Protein AF-A0A7S1IMH5-F1 (afdb_monomer_lite)

Sequence (172 aa):
VQSGRRVHRVGVPDISQSFIAYDRQHPAVPGSTQETVKAFLPPDSPLPRFDLAVVGSLEEADQIIRPLEAEEMAAVRPRGAILLASEDPEAIQNNALVRRIVRDQIEIHSSRCGSFTRALEILEASPQLQADMKQFMVTHQYPLQDIGQAFQMAANSAESIKVVVNTGDCVP

Foldseek 3Di:
DDDDDDDPPPDDPPPVAWKWFDDPVDHTDTDHLVVVLCVQDPVPHPGPATLEIEDQAVVSVVQQQCADPVGNDRRHDQNHYYHHPHPDPVRCVVDPVSVCCVVVVDDDHDDDDDDPVVVVVVCVVDVPVVVCCVVPQAQEEEEPVCVVVLVVQVVPPVRHRDYYYHPDDPPD

Radius of gyration: 24.48 Å; chains: 1; bounding box: 77×38×54 Å

pLDDT: mean 71.55, std 21.05, range [23.02, 97.5]

Structure (mmCIF, N/CA/C/O backbone):
data_AF-A0A7S1IMH5-F1
#
_entry.id   AF-A0A7S1IMH5-F1
#
loop_
_atom_site.group_PDB
_atom_site.id
_atom_site.type_symbol
_atom_site.label_atom_id
_atom_site.label_alt_id
_atom_site.label_comp_id
_atom_site.label_asym_id
_atom_site.label_entity_id
_atom_site.label_seq_id
_atom_site.pdbx_PDB_ins_code
_atom_site.Cartn_x
_atom_site.Cartn_y
_atom_site.Cartn_z
_atom_site.occupancy
_atom_site.B_iso_or_equiv
_atom_site.auth_seq_id
_atom_site.auth_comp_id
_atom_site.auth_asym_id
_atom_site.auth_atom_id
_atom_site.pdbx_PDB_model_num
ATOM 1 N N . VAL A 1 1 ? 49.762 -15.737 -9.935 1.00 35.00 1 VAL A N 1
ATOM 2 C CA . VAL A 1 1 ? 49.764 -14.515 -10.769 1.00 35.00 1 VAL A CA 1
ATOM 3 C C . VAL A 1 1 ? 48.789 -14.729 -11.921 1.00 35.00 1 VAL A C 1
ATOM 5 O O . VAL A 1 1 ? 49.004 -15.621 -12.722 1.00 35.00 1 VAL A O 1
ATOM 8 N N . GLN A 1 2 ? 47.669 -14.001 -11.849 1.00 32.69 2 GLN A N 1
ATOM 9 C CA . GLN A 1 2 ? 46.632 -13.681 -12.848 1.00 32.69 2 GLN A CA 1
ATOM 10 C C . GLN A 1 2 ? 46.168 -14.742 -13.875 1.00 32.69 2 GLN A C 1
ATOM 12 O O . GLN A 1 2 ? 46.768 -14.944 -14.923 1.00 32.69 2 GLN A O 1
ATOM 17 N N . SER A 1 3 ? 44.984 -15.304 -13.597 1.00 28.70 3 SER A N 1
ATOM 18 C CA . SER A 1 3 ? 44.072 -15.920 -14.570 1.00 28.70 3 SER A CA 1
ATOM 19 C C . SER A 1 3 ? 43.174 -14.827 -15.165 1.00 28.70 3 SER A C 1
ATOM 21 O O . SER A 1 3 ? 42.399 -14.192 -14.447 1.00 28.70 3 SER A O 1
ATOM 23 N N . GLY A 1 4 ? 43.322 -14.563 -16.465 1.00 29.33 4 GLY A N 1
ATOM 24 C CA . GLY A 1 4 ? 42.526 -13.585 -17.206 1.00 29.33 4 GLY A CA 1
ATOM 25 C C . GLY A 1 4 ? 41.162 -14.155 -17.595 1.00 29.33 4 GLY A C 1
ATOM 26 O O . GLY A 1 4 ? 41.059 -14.958 -18.522 1.00 29.33 4 GLY A O 1
ATOM 27 N N . ARG A 1 5 ? 40.100 -13.719 -16.910 1.00 28.66 5 ARG A N 1
ATOM 28 C CA . ARG A 1 5 ? 38.712 -13.961 -17.330 1.00 28.66 5 ARG A CA 1
ATOM 29 C C . ARG A 1 5 ? 38.412 -13.125 -18.576 1.00 28.66 5 ARG A C 1
ATOM 31 O O . ARG A 1 5 ? 38.354 -11.900 -18.512 1.00 28.66 5 ARG A O 1
ATOM 38 N N . ARG A 1 6 ? 38.200 -13.802 -19.705 1.00 27.78 6 ARG A N 1
ATOM 39 C CA . ARG A 1 6 ? 37.627 -13.220 -20.923 1.00 27.78 6 ARG A CA 1
ATOM 40 C C . ARG A 1 6 ? 36.164 -12.864 -20.637 1.00 27.78 6 ARG A C 1
ATOM 42 O O . ARG A 1 6 ? 35.335 -13.752 -20.459 1.00 27.78 6 ARG A O 1
ATOM 49 N N . VAL A 1 7 ? 35.859 -11.571 -20.551 1.00 27.80 7 VAL A N 1
ATOM 50 C CA . VAL A 1 7 ? 34.480 -11.073 -20.500 1.00 27.80 7 VAL A CA 1
ATOM 51 C C . VAL A 1 7 ? 33.933 -11.129 -21.922 1.00 27.80 7 VAL A C 1
ATOM 53 O O . VAL A 1 7 ? 34.353 -10.359 -22.784 1.00 27.80 7 VAL A O 1
ATOM 56 N N . HIS A 1 8 ? 33.022 -12.063 -22.183 1.00 23.42 8 HIS A N 1
ATOM 57 C CA . HIS A 1 8 ? 32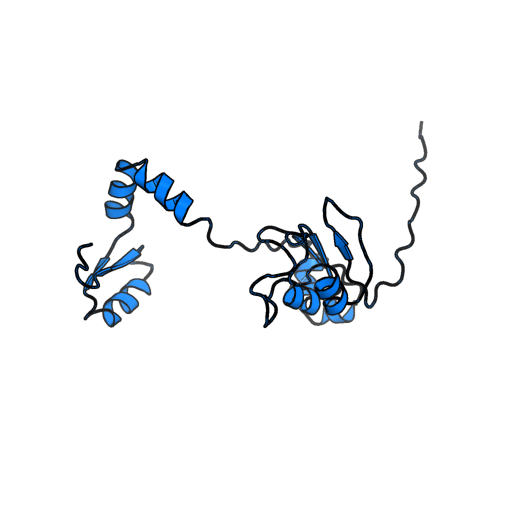.219 -12.034 -23.397 1.00 23.42 8 HIS A CA 1
ATOM 58 C C . HIS A 1 8 ? 31.222 -10.880 -23.266 1.00 23.42 8 HIS A C 1
ATOM 60 O O . HIS A 1 8 ? 30.251 -10.977 -22.520 1.00 23.42 8 HIS A O 1
ATOM 66 N N . ARG A 1 9 ? 31.478 -9.768 -23.967 1.00 23.02 9 ARG A N 1
ATOM 67 C CA . ARG A 1 9 ? 30.441 -8.769 -24.249 1.00 23.02 9 ARG A CA 1
ATOM 68 C C . ARG A 1 9 ? 29.423 -9.438 -25.168 1.00 23.02 9 ARG A C 1
ATOM 70 O O . ARG A 1 9 ? 29.673 -9.584 -26.361 1.00 23.02 9 ARG A O 1
ATOM 77 N N . VAL A 1 10 ? 28.313 -9.885 -24.594 1.00 27.33 10 VAL A N 1
ATOM 78 C CA . VAL A 1 10 ? 27.105 -10.187 -25.360 1.00 27.33 10 VAL A CA 1
ATOM 79 C C . VAL A 1 10 ? 26.579 -8.836 -25.832 1.00 27.33 10 VAL A C 1
ATOM 81 O O . VAL A 1 10 ? 26.274 -7.976 -25.009 1.00 27.33 10 VAL A O 1
ATOM 84 N N . GLY A 1 11 ? 26.605 -8.611 -27.145 1.00 23.14 11 GLY A N 1
ATOM 85 C CA . GLY A 1 11 ? 26.032 -7.413 -27.746 1.00 23.14 11 GLY A CA 1
ATOM 86 C C . GLY A 1 11 ? 24.545 -7.377 -27.429 1.00 23.14 11 GLY A C 1
ATOM 87 O O . GLY A 1 11 ? 23.835 -8.335 -27.725 1.00 23.14 11 GLY A O 1
ATOM 88 N N . VAL A 1 12 ? 24.107 -6.304 -26.781 1.00 32.44 12 VAL A N 1
ATOM 89 C CA . VAL A 1 12 ? 22.689 -6.015 -26.598 1.00 32.44 12 VAL A CA 1
ATOM 90 C C . VAL A 1 12 ? 22.186 -5.536 -27.967 1.00 32.44 12 VAL A C 1
ATOM 92 O O . VAL A 1 12 ? 22.763 -4.581 -28.493 1.00 32.44 12 VAL A O 1
ATOM 95 N N . PRO A 1 13 ? 21.243 -6.239 -28.622 1.00 32.00 13 PRO A N 1
ATOM 96 C CA . PRO A 1 13 ? 20.644 -5.744 -29.857 1.00 32.00 13 PRO A CA 1
ATOM 97 C C . PRO A 1 13 ? 19.870 -4.459 -29.554 1.00 32.00 13 PRO A C 1
ATOM 99 O O . PRO A 1 13 ? 19.375 -4.310 -28.450 1.00 32.00 13 PRO A O 1
ATOM 102 N N . ASP A 1 14 ? 19.782 -3.547 -30.518 1.00 37.00 14 ASP A N 1
ATOM 103 C CA . ASP A 1 14 ? 18.990 -2.311 -30.444 1.00 37.00 14 ASP A CA 1
ATOM 104 C C . ASP A 1 14 ? 17.534 -2.649 -30.046 1.00 37.00 14 ASP A C 1
ATOM 106 O O . ASP A 1 14 ? 16.804 -3.261 -30.831 1.00 37.00 14 ASP A O 1
ATOM 110 N N . ILE A 1 15 ? 17.150 -2.364 -28.791 1.00 41.88 15 ILE A N 1
ATOM 111 C CA . ILE A 1 15 ? 15.885 -2.819 -28.174 1.00 41.88 15 ILE A CA 1
ATOM 112 C C . ILE A 1 15 ? 14.802 -1.738 -28.235 1.00 41.88 15 ILE A C 1
ATOM 114 O O . ILE A 1 15 ? 13.866 -1.759 -27.437 1.00 41.88 15 ILE A O 1
ATOM 118 N N . SER A 1 16 ? 14.882 -0.802 -29.179 1.00 36.19 16 SER A N 1
ATOM 119 C CA . SER A 1 16 ? 14.024 0.390 -29.214 1.00 36.19 16 SER A CA 1
ATOM 120 C C . SER A 1 16 ? 12.502 0.132 -29.200 1.00 36.19 16 SER A C 1
ATOM 122 O O . SER A 1 16 ? 11.754 1.091 -29.025 1.00 36.19 16 SER A O 1
ATOM 124 N N . GLN A 1 17 ? 12.022 -1.121 -29.320 1.00 39.97 17 GLN A N 1
ATOM 125 C CA . GLN A 1 17 ? 10.603 -1.504 -29.187 1.00 39.97 17 GLN A CA 1
ATOM 126 C C . GLN A 1 17 ? 10.319 -2.903 -28.578 1.00 39.97 17 GLN A C 1
ATOM 128 O O . GLN A 1 17 ? 9.238 -3.446 -28.810 1.00 39.97 17 GLN A O 1
ATOM 133 N N . SER A 1 18 ? 11.250 -3.541 -27.851 1.00 42.16 18 SER A N 1
ATOM 134 C CA . SER A 1 18 ? 11.060 -4.960 -27.454 1.00 42.16 18 SER A CA 1
ATOM 135 C C . SER A 1 18 ? 10.799 -5.159 -25.958 1.00 42.16 18 SER A C 1
ATOM 137 O O . SER A 1 18 ? 11.651 -4.860 -25.124 1.00 42.16 18 SER A O 1
ATOM 139 N N . PHE A 1 19 ? 9.655 -5.762 -25.631 1.00 45.62 19 PHE A N 1
ATOM 140 C CA . PHE A 1 19 ? 9.319 -6.261 -24.297 1.00 45.62 19 PHE A CA 1
ATOM 141 C C . PHE A 1 19 ? 9.847 -7.693 -24.115 1.00 45.62 19 PHE A C 1
ATOM 143 O O . PHE A 1 19 ? 9.758 -8.511 -25.033 1.00 45.62 19 PHE A O 1
ATOM 150 N N . ILE A 1 20 ? 10.385 -8.011 -22.931 1.00 53.62 20 ILE A N 1
ATOM 151 C CA . ILE A 1 20 ? 10.816 -9.373 -22.578 1.00 53.62 20 ILE A CA 1
ATOM 152 C C . ILE A 1 20 ? 10.171 -9.775 -21.249 1.00 53.62 20 ILE A C 1
ATOM 154 O O . ILE A 1 20 ? 10.492 -9.221 -20.194 1.00 53.62 20 ILE A O 1
ATOM 158 N N . ALA A 1 21 ? 9.295 -10.780 -21.295 1.00 52.06 21 ALA A N 1
ATOM 159 C CA . ALA A 1 21 ? 8.723 -11.412 -20.111 1.00 52.06 21 ALA A CA 1
ATOM 160 C C . ALA A 1 21 ? 9.418 -12.740 -19.795 1.00 52.06 21 ALA A C 1
ATOM 162 O O . ALA A 1 21 ? 9.756 -13.507 -20.698 1.00 52.06 21 ALA A O 1
ATOM 163 N N . TYR A 1 22 ? 9.614 -13.014 -18.504 1.00 43.25 22 TYR A N 1
ATOM 164 C CA . TYR A 1 22 ? 10.181 -14.271 -18.018 1.00 43.25 22 TYR A CA 1
ATOM 165 C C . TYR A 1 22 ? 9.164 -15.010 -17.146 1.00 43.25 22 TYR A C 1
ATOM 167 O O . TYR A 1 22 ? 8.742 -14.508 -16.101 1.00 43.25 22 TYR A O 1
ATOM 175 N N . ASP A 1 23 ? 8.821 -16.232 -17.554 1.00 48.22 23 ASP A N 1
ATOM 176 C CA . ASP A 1 23 ? 8.187 -17.238 -16.705 1.00 48.22 23 ASP A CA 1
ATOM 177 C C . ASP A 1 23 ? 9.253 -18.260 -16.275 1.00 48.22 23 ASP A C 1
ATOM 179 O O . ASP A 1 23 ? 10.131 -18.641 -17.046 1.00 48.22 23 ASP A O 1
ATOM 183 N N . ARG A 1 24 ? 9.205 -18.731 -15.027 1.00 43.44 24 ARG A N 1
ATOM 184 C CA . ARG A 1 24 ? 10.128 -19.774 -14.550 1.00 43.44 24 ARG A CA 1
ATOM 185 C C . ARG A 1 24 ? 9.937 -21.108 -15.267 1.00 43.44 24 ARG A C 1
ATOM 187 O O . ARG A 1 24 ? 10.849 -21.931 -15.216 1.00 43.44 24 ARG A O 1
ATOM 194 N N . GLN A 1 25 ? 8.778 -21.339 -15.883 1.00 45.75 25 GLN A N 1
ATOM 195 C CA . GLN A 1 25 ? 8.481 -22.582 -16.595 1.00 45.75 25 GLN A CA 1
ATOM 196 C C . GLN A 1 25 ? 8.723 -22.491 -18.113 1.00 45.75 25 GLN A C 1
ATOM 198 O O . GLN A 1 25 ? 8.863 -23.537 -18.745 1.00 45.75 25 GLN A O 1
ATOM 203 N N .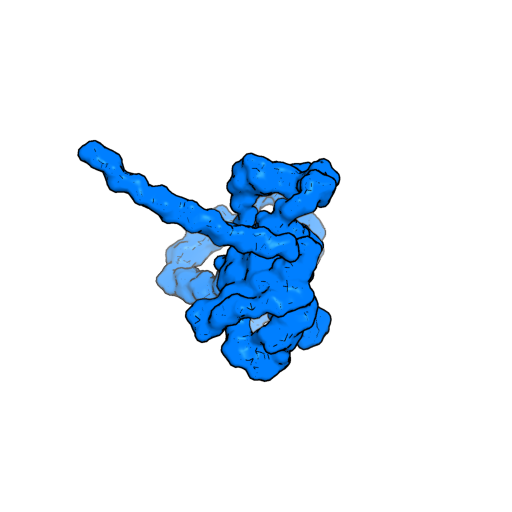 HIS A 1 26 ? 8.856 -21.287 -18.695 1.00 45.78 26 HIS A N 1
ATOM 204 C CA . HIS A 1 26 ? 8.991 -21.092 -20.147 1.00 45.78 26 HIS A CA 1
ATOM 205 C C . HIS A 1 26 ? 9.967 -19.948 -20.512 1.00 45.78 26 HIS A C 1
ATOM 207 O O . HIS A 1 26 ? 9.932 -18.888 -19.888 1.00 45.78 26 HIS A O 1
ATOM 213 N N . PRO A 1 27 ? 10.847 -20.127 -21.521 1.00 48.62 27 PRO A N 1
ATOM 214 C CA . PRO A 1 27 ? 11.856 -19.134 -21.899 1.00 48.62 27 PRO A CA 1
ATOM 215 C C . PRO A 1 27 ? 11.266 -17.864 -22.541 1.00 48.62 27 PRO A C 1
ATOM 217 O O . PRO A 1 27 ? 10.176 -17.879 -23.105 1.00 48.62 27 PRO A O 1
ATOM 220 N N . ALA A 1 28 ? 12.040 -16.776 -22.471 1.00 48.69 28 ALA A N 1
ATOM 221 C CA . ALA A 1 28 ? 11.713 -15.435 -22.958 1.00 48.69 28 ALA A CA 1
ATOM 222 C C . ALA A 1 28 ? 11.318 -15.364 -24.446 1.00 48.69 28 ALA A C 1
ATOM 224 O O . ALA A 1 28 ? 11.971 -15.977 -25.293 1.00 48.69 28 ALA A O 1
ATOM 225 N N . VAL A 1 29 ? 10.316 -14.535 -24.768 1.00 49.84 29 VAL A N 1
ATOM 226 C CA . VAL A 1 29 ? 9.869 -14.253 -26.145 1.00 49.84 29 VAL A CA 1
ATOM 227 C C . VAL A 1 29 ? 9.893 -12.743 -26.429 1.00 49.84 29 VAL A C 1
ATOM 229 O O . VAL A 1 29 ? 9.374 -11.986 -25.609 1.00 49.84 29 VAL A O 1
ATOM 232 N N . PRO A 1 30 ? 10.476 -12.294 -27.560 1.00 45.72 30 PRO A N 1
ATOM 233 C CA . PRO A 1 30 ? 10.443 -10.894 -27.989 1.00 45.72 30 PRO A CA 1
ATOM 234 C C . PRO A 1 30 ? 9.155 -10.541 -28.757 1.00 45.72 30 PRO A C 1
ATOM 236 O O . PRO A 1 30 ? 8.729 -11.304 -29.625 1.00 45.72 30 PRO A O 1
ATOM 239 N N . GLY A 1 31 ? 8.587 -9.356 -28.503 1.00 52.06 31 GLY A N 1
ATOM 240 C CA . GLY A 1 31 ? 7.446 -8.799 -29.245 1.00 52.06 31 GLY A CA 1
ATOM 241 C C . GLY A 1 31 ? 6.988 -7.432 -28.716 1.00 52.06 31 GLY A C 1
ATOM 242 O O . GLY A 1 31 ? 7.584 -6.894 -27.779 1.00 52.06 31 GLY A O 1
ATOM 243 N N . SER A 1 32 ? 5.922 -6.868 -29.303 1.00 50.78 32 SER A N 1
ATOM 244 C CA . SER A 1 32 ? 5.272 -5.653 -28.784 1.00 50.78 32 SER A CA 1
ATOM 245 C C . SER A 1 32 ? 4.537 -5.953 -27.468 1.00 50.78 32 SER A C 1
ATOM 247 O O . SER A 1 32 ? 4.057 -7.072 -27.263 1.00 50.78 32 SER A O 1
ATOM 249 N N . THR A 1 33 ? 4.440 -4.981 -26.554 1.00 53.88 33 THR A N 1
ATOM 250 C CA . THR A 1 33 ? 3.901 -5.182 -25.192 1.00 53.88 33 THR A CA 1
ATOM 251 C C . THR A 1 33 ? 2.487 -5.765 -25.202 1.00 53.88 33 THR A C 1
ATOM 253 O O . THR A 1 33 ? 2.212 -6.737 -24.505 1.00 53.88 33 THR A O 1
ATOM 256 N N . GLN A 1 34 ? 1.593 -5.241 -26.046 1.00 48.62 34 GLN A N 1
ATOM 257 C CA . GLN A 1 34 ? 0.209 -5.720 -26.113 1.00 48.62 34 GLN A CA 1
ATOM 258 C C . GLN A 1 34 ? 0.070 -7.079 -26.807 1.00 48.62 34 GLN A C 1
ATOM 260 O O . GLN A 1 34 ? -0.751 -7.889 -26.380 1.00 48.62 34 GLN A O 1
ATOM 265 N N . GLU A 1 35 ? 0.849 -7.357 -27.855 1.00 50.31 35 GLU A N 1
ATOM 266 C CA . GLU A 1 35 ? 0.784 -8.648 -28.554 1.00 50.31 35 GLU A CA 1
ATOM 267 C C . GLU A 1 35 ? 1.438 -9.759 -27.738 1.00 50.31 35 GLU A C 1
ATOM 269 O O . GLU A 1 35 ? 0.913 -10.864 -27.698 1.00 50.31 35 GLU A O 1
ATOM 274 N N . THR A 1 36 ? 2.526 -9.464 -27.024 1.00 52.75 36 THR A N 1
ATOM 275 C CA . THR A 1 36 ? 3.203 -10.432 -26.148 1.00 52.75 36 THR A CA 1
ATOM 276 C C . THR A 1 36 ? 2.344 -10.746 -24.928 1.00 52.75 36 THR A C 1
ATOM 278 O O . THR A 1 36 ? 2.179 -11.910 -24.580 1.00 52.75 36 THR A O 1
ATOM 281 N N . VAL A 1 37 ? 1.717 -9.735 -24.316 1.00 50.78 37 VAL A N 1
ATOM 282 C CA . VAL A 1 37 ? 0.760 -9.953 -23.221 1.00 50.78 37 VAL A CA 1
ATOM 283 C C . VAL A 1 37 ? -0.448 -10.761 -23.707 1.00 50.78 37 VAL A C 1
ATOM 285 O O . VAL A 1 37 ? -0.794 -11.741 -23.061 1.00 50.78 37 VAL A O 1
ATOM 288 N N . LYS A 1 38 ? -1.032 -10.451 -24.874 1.00 48.28 38 LYS A N 1
ATOM 289 C CA . LYS A 1 38 ? -2.145 -11.235 -25.452 1.00 48.28 38 LYS A CA 1
ATOM 290 C C . LYS A 1 38 ? -1.748 -12.647 -25.896 1.00 48.28 38 LYS A C 1
ATOM 292 O O . LYS A 1 38 ? -2.576 -13.546 -25.837 1.00 48.28 38 LYS A O 1
ATOM 297 N N . ALA A 1 39 ? -0.513 -12.852 -26.351 1.00 50.88 39 ALA A N 1
ATOM 298 C CA . ALA A 1 39 ? -0.011 -14.161 -26.772 1.00 50.88 39 ALA A CA 1
ATOM 299 C C . ALA A 1 39 ? 0.284 -15.085 -25.582 1.00 50.88 39 ALA A C 1
ATOM 301 O O . ALA A 1 39 ? 0.149 -16.300 -25.704 1.00 50.88 39 ALA A O 1
ATOM 302 N N . PHE A 1 40 ? 0.661 -14.517 -24.433 1.00 46.12 40 PHE A N 1
ATOM 303 C CA . PHE A 1 40 ? 0.978 -15.263 -23.213 1.00 46.12 40 PHE A CA 1
ATOM 304 C C . PHE A 1 40 ? -0.148 -15.294 -22.182 1.00 46.12 40 PHE A C 1
ATOM 306 O O . PHE A 1 40 ? -0.120 -16.142 -21.294 1.00 46.12 40 PHE A O 1
ATOM 313 N N . LEU A 1 41 ? -1.138 -14.414 -22.292 1.00 53.75 41 LEU A N 1
ATOM 314 C CA . LEU A 1 41 ? -2.345 -14.398 -21.471 1.00 53.75 41 LEU A CA 1
ATOM 315 C C . LEU A 1 41 ? -3.612 -14.366 -22.349 1.00 53.75 41 LEU A C 1
ATOM 317 O O . LEU A 1 41 ? -4.419 -13.455 -22.199 1.00 53.75 41 LEU A O 1
ATOM 321 N N . PRO A 1 42 ? -3.830 -15.304 -23.296 1.00 52.09 42 PRO A N 1
ATOM 322 C CA . PRO A 1 42 ? -5.198 -15.571 -23.728 1.00 52.09 42 PRO A CA 1
ATOM 323 C C . PRO A 1 42 ? -6.066 -15.981 -22.517 1.00 52.09 42 PRO A C 1
ATOM 325 O O . PRO A 1 42 ? -5.515 -16.487 -21.535 1.00 52.09 42 PRO A O 1
ATOM 328 N N . PRO A 1 43 ? -7.405 -15.863 -22.596 1.00 50.78 43 PRO A N 1
ATOM 329 C CA . PRO A 1 43 ? -8.320 -16.247 -21.511 1.00 50.78 43 PRO A CA 1
ATOM 330 C C . PRO A 1 43 ? -8.107 -17.684 -21.001 1.00 50.78 43 PRO A C 1
ATOM 332 O O . PRO A 1 43 ? -8.357 -17.982 -19.836 1.00 50.78 43 PRO A O 1
ATOM 335 N N . ASP A 1 44 ? -7.593 -18.557 -21.875 1.00 49.81 44 ASP A N 1
ATOM 336 C CA . ASP A 1 44 ? -7.294 -19.968 -21.610 1.00 49.81 44 ASP A CA 1
ATOM 337 C C . ASP A 1 44 ? -5.792 -20.241 -21.379 1.00 49.81 44 ASP A C 1
ATOM 339 O O . ASP A 1 44 ? -5.335 -21.385 -21.462 1.00 49.81 44 ASP A O 1
ATOM 343 N N . SER A 1 45 ? -4.985 -19.203 -21.136 1.00 47.75 45 SER A N 1
ATOM 344 C CA . SER A 1 45 ? -3.549 -19.366 -20.922 1.00 47.75 45 SER A CA 1
ATOM 345 C C . SER A 1 45 ? -3.264 -20.138 -19.636 1.00 47.75 45 SER A C 1
ATOM 347 O O . SER A 1 45 ? -3.733 -19.744 -18.565 1.00 47.75 45 SER A O 1
ATOM 349 N N . PRO A 1 46 ? -2.413 -21.177 -19.679 1.00 51.94 46 PRO A N 1
ATOM 350 C CA . PRO A 1 46 ? -1.978 -21.875 -18.476 1.00 51.94 46 PRO A CA 1
ATOM 351 C C . PRO A 1 46 ? -0.997 -21.049 -17.622 1.00 51.94 46 PRO A C 1
ATOM 353 O O . PRO A 1 46 ? -0.571 -21.525 -16.568 1.00 51.94 46 PRO A O 1
ATOM 356 N N . LEU A 1 47 ? -0.594 -19.847 -18.061 1.00 53.09 47 LEU A N 1
ATOM 357 C CA . LEU A 1 47 ? 0.485 -19.081 -17.439 1.00 53.09 47 LEU A CA 1
ATOM 358 C C . LEU A 1 47 ? -0.030 -18.091 -16.376 1.00 53.09 47 LEU A C 1
ATOM 360 O O . LEU A 1 47 ? -0.756 -17.150 -16.695 1.00 53.09 47 LEU A O 1
ATOM 364 N N . PRO A 1 48 ? 0.369 -18.238 -15.097 1.00 59.69 48 PRO A N 1
ATOM 365 C CA . PRO A 1 48 ? -0.291 -17.591 -13.957 1.00 59.69 48 PRO A CA 1
ATOM 366 C C . PRO A 1 48 ? 0.094 -16.114 -13.696 1.00 59.69 48 PRO A C 1
ATOM 368 O O . PRO A 1 48 ? -0.040 -15.645 -12.558 1.00 59.69 48 PRO A O 1
ATOM 371 N N . ARG A 1 49 ? 0.473 -15.349 -14.736 1.00 74.75 49 ARG A N 1
ATOM 372 C CA . ARG A 1 49 ? 1.175 -14.036 -14.708 1.00 74.75 49 ARG A CA 1
ATOM 373 C C . ARG A 1 49 ? 2.684 -14.148 -14.481 1.00 74.75 49 ARG A C 1
ATOM 375 O O . ARG A 1 49 ? 3.173 -15.122 -13.914 1.00 74.75 49 ARG A O 1
ATOM 382 N N . PHE A 1 50 ? 3.416 -13.106 -14.869 1.00 80.81 50 PHE A N 1
ATOM 383 C CA . PHE A 1 50 ? 4.876 -13.068 -14.800 1.00 80.81 50 PHE A CA 1
ATOM 384 C C . PHE A 1 50 ? 5.409 -12.629 -13.429 1.00 80.81 50 PHE A C 1
ATOM 386 O O . PHE A 1 50 ? 4.845 -11.756 -12.763 1.00 80.81 50 PHE A O 1
ATOM 393 N N . ASP A 1 51 ? 6.537 -13.224 -13.032 1.00 80.75 51 ASP A N 1
ATOM 394 C CA . ASP A 1 51 ? 7.344 -12.831 -11.868 1.00 80.75 51 ASP A CA 1
ATOM 395 C C . ASP A 1 51 ? 8.168 -11.561 -12.122 1.00 80.75 51 ASP A C 1
ATOM 397 O O . ASP A 1 51 ? 8.484 -10.824 -11.186 1.00 80.75 51 ASP A O 1
ATOM 401 N N . LEU A 1 52 ? 8.555 -11.345 -13.380 1.00 81.94 52 LEU A N 1
ATOM 402 C CA . LEU A 1 52 ? 9.484 -10.311 -13.811 1.00 81.94 52 LEU A CA 1
ATOM 403 C C . LEU A 1 52 ? 9.096 -9.812 -15.205 1.00 81.94 52 LEU A C 1
ATOM 405 O O . LEU A 1 52 ? 8.831 -10.618 -16.098 1.00 81.94 52 LEU A O 1
ATOM 409 N N . ALA A 1 53 ? 9.142 -8.500 -15.400 1.00 85.19 53 ALA A N 1
ATOM 410 C CA . ALA A 1 53 ? 9.021 -7.863 -16.705 1.00 85.19 53 ALA A CA 1
ATOM 411 C C . ALA A 1 53 ? 10.189 -6.905 -16.947 1.00 85.19 53 ALA A C 1
ATOM 413 O O . ALA A 1 53 ? 10.636 -6.233 -16.018 1.00 85.19 53 ALA A O 1
ATOM 414 N N . VAL A 1 54 ? 10.665 -6.823 -18.189 1.00 85.88 54 VAL A N 1
ATOM 415 C CA . VAL A 1 54 ? 11.606 -5.788 -18.635 1.00 85.88 54 VAL A CA 1
ATOM 416 C C . VAL A 1 54 ? 10.875 -4.862 -19.599 1.00 85.88 54 VAL A C 1
ATOM 418 O O . VAL A 1 54 ? 10.276 -5.338 -20.561 1.00 85.88 54 VAL A O 1
ATOM 421 N N . VAL A 1 55 ? 10.914 -3.561 -19.326 1.00 82.88 55 VAL A N 1
ATOM 422 C CA . VAL A 1 55 ? 10.226 -2.517 -20.100 1.00 82.88 55 VAL A CA 1
ATOM 423 C C . VAL A 1 55 ? 11.207 -1.424 -20.511 1.00 82.88 55 VAL A C 1
ATOM 425 O O . VAL A 1 55 ? 12.135 -1.112 -19.763 1.00 82.88 55 VAL A O 1
ATOM 428 N N . GLY A 1 56 ? 10.999 -0.827 -21.681 1.00 78.12 56 GLY A N 1
ATOM 429 C CA . GLY A 1 56 ? 11.796 0.287 -22.197 1.00 78.12 56 GLY A CA 1
ATOM 430 C C . GLY A 1 56 ? 11.311 1.658 -21.719 1.00 78.12 56 GLY A C 1
ATOM 431 O O . GLY A 1 56 ? 12.080 2.624 -21.707 1.00 78.12 56 GLY A O 1
ATOM 432 N N . SER A 1 57 ? 10.052 1.758 -21.277 1.00 77.62 57 SER A N 1
ATOM 433 C CA . SER A 1 57 ? 9.436 3.019 -20.844 1.00 77.62 57 SER A CA 1
ATOM 434 C C . SER A 1 57 ? 8.521 2.866 -19.620 1.00 77.62 57 SER A C 1
ATOM 436 O O . SER A 1 57 ? 8.078 1.771 -19.269 1.00 77.62 57 SER A O 1
ATOM 438 N N . LEU A 1 58 ? 8.206 3.987 -18.955 1.00 81.19 58 LEU A N 1
ATOM 439 C CA . LEU A 1 58 ? 7.193 3.999 -17.889 1.00 81.19 58 LEU A CA 1
ATOM 440 C C . LEU A 1 58 ? 5.773 3.762 -18.411 1.00 81.19 58 LEU A C 1
ATOM 442 O O . LEU A 1 58 ? 4.930 3.290 -17.657 1.00 81.19 58 LEU A O 1
ATOM 446 N N . GLU A 1 59 ? 5.501 4.095 -19.670 1.00 81.75 59 GLU A N 1
ATOM 447 C CA . GLU A 1 59 ? 4.189 3.870 -20.275 1.00 81.75 59 GLU A CA 1
ATOM 448 C C . GLU A 1 59 ? 3.934 2.373 -20.470 1.00 81.75 59 GLU A C 1
ATOM 450 O O . GLU A 1 59 ? 2.871 1.871 -20.116 1.00 81.75 59 GLU A O 1
ATOM 455 N N . GLU A 1 60 ? 4.953 1.625 -20.898 1.00 80.19 60 GLU A N 1
ATOM 456 C CA . GLU A 1 60 ? 4.913 0.161 -20.898 1.00 80.19 60 GLU A CA 1
ATOM 457 C C . GLU A 1 60 ? 4.766 -0.410 -19.482 1.00 80.19 60 GLU A C 1
ATOM 459 O O . GLU A 1 60 ? 3.989 -1.342 -19.278 1.00 80.19 60 GLU A O 1
ATOM 464 N N . ALA A 1 61 ? 5.462 0.164 -18.490 1.00 83.31 61 ALA A N 1
ATOM 465 C CA . ALA A 1 61 ? 5.309 -0.237 -17.091 1.00 83.31 61 ALA A CA 1
ATOM 466 C C . ALA A 1 61 ? 3.861 -0.056 -16.598 1.00 83.31 61 ALA A C 1
ATOM 468 O O . ALA A 1 61 ? 3.333 -0.933 -15.916 1.00 83.31 61 ALA A O 1
ATOM 469 N N . ASP A 1 62 ? 3.213 1.057 -16.952 1.00 83.19 62 ASP A N 1
ATOM 470 C CA . ASP A 1 62 ? 1.819 1.344 -16.604 1.00 83.19 62 ASP A CA 1
ATOM 471 C C . ASP A 1 62 ? 0.846 0.370 -17.296 1.00 83.19 62 ASP A C 1
ATOM 473 O O . ASP A 1 62 ? -0.068 -0.156 -16.658 1.00 83.19 62 ASP A O 1
ATOM 477 N N . GLN A 1 63 ? 1.091 0.036 -18.566 1.00 80.81 63 GLN A N 1
ATOM 478 C CA . GLN A 1 63 ? 0.268 -0.919 -19.316 1.00 80.81 63 GLN A CA 1
ATOM 479 C C . GLN A 1 63 ? 0.277 -2.329 -18.710 1.00 80.81 63 GLN A C 1
ATOM 481 O O . GLN A 1 63 ? -0.763 -2.980 -18.675 1.00 80.81 63 GLN A O 1
ATOM 486 N N . ILE A 1 64 ? 1.419 -2.812 -18.207 1.00 79.62 64 ILE A N 1
ATOM 487 C CA . ILE A 1 64 ? 1.528 -4.188 -17.683 1.00 79.62 64 ILE A CA 1
ATOM 488 C C . ILE A 1 64 ? 1.016 -4.358 -16.244 1.00 79.62 64 ILE A C 1
ATOM 490 O O . ILE A 1 64 ? 0.777 -5.492 -15.815 1.00 79.62 64 ILE A O 1
ATOM 494 N N . ILE A 1 65 ? 0.859 -3.263 -15.484 1.00 80.12 65 ILE A N 1
ATOM 495 C CA . ILE A 1 65 ? 0.309 -3.288 -14.113 1.00 80.12 65 ILE A CA 1
ATOM 496 C C . ILE A 1 65 ? -1.200 -3.042 -14.069 1.00 80.12 65 ILE A C 1
ATOM 498 O O . ILE A 1 65 ? -1.842 -3.386 -13.068 1.00 80.12 65 ILE A O 1
ATOM 502 N N . ARG A 1 66 ? -1.767 -2.430 -15.114 1.00 77.94 66 ARG A N 1
ATOM 503 C CA . ARG A 1 66 ? -3.210 -2.226 -15.224 1.00 77.94 66 ARG A CA 1
ATOM 504 C C . ARG A 1 66 ? -3.887 -3.513 -15.705 1.00 77.94 66 ARG A C 1
ATOM 506 O O . ARG A 1 66 ? -3.350 -4.192 -16.576 1.00 77.94 66 ARG A O 1
ATOM 513 N N . PRO A 1 67 ? -5.051 -3.868 -15.141 1.00 68.56 67 PRO A N 1
ATOM 514 C CA . PRO A 1 67 ? -5.893 -4.901 -15.727 1.00 68.56 67 PRO A CA 1
ATOM 515 C C . PRO A 1 67 ? -6.336 -4.501 -17.140 1.00 68.56 67 PRO A C 1
ATOM 517 O O . PRO A 1 67 ? -6.569 -3.317 -17.397 1.00 68.56 67 PRO A O 1
ATOM 520 N N . LEU A 1 68 ? -6.458 -5.473 -18.043 1.00 66.88 68 LEU A N 1
ATOM 521 C CA . LEU A 1 68 ? -7.020 -5.248 -19.376 1.00 66.88 68 LEU A CA 1
ATOM 522 C C . LEU A 1 68 ? -8.548 -5.111 -19.269 1.00 66.88 68 LEU A C 1
ATOM 524 O O . LEU A 1 68 ? -9.166 -5.709 -18.398 1.00 66.88 68 LEU A O 1
ATOM 528 N N . GLU A 1 69 ? -9.188 -4.347 -20.159 1.00 59.91 69 GLU A N 1
ATOM 529 C CA . GLU A 1 69 ? -10.635 -4.048 -20.060 1.00 59.91 69 GLU A CA 1
ATOM 530 C C . GLU A 1 69 ? -11.544 -5.293 -20.028 1.00 59.91 69 GLU A C 1
ATOM 532 O O . GLU A 1 69 ? -12.656 -5.226 -19.510 1.00 59.91 69 GLU A O 1
ATOM 537 N N . ALA A 1 70 ? -11.073 -6.429 -20.549 1.00 60.47 70 ALA A N 1
ATOM 538 C CA . ALA A 1 70 ? -11.793 -7.702 -20.534 1.00 60.47 70 ALA A CA 1
ATOM 539 C C . ALA A 1 70 ? -11.347 -8.661 -19.412 1.00 60.47 70 ALA A C 1
ATOM 541 O O . ALA A 1 70 ? -12.008 -9.670 -19.180 1.00 60.47 70 ALA A O 1
ATOM 542 N N . GLU A 1 71 ? -10.240 -8.369 -18.722 1.00 60.53 71 GLU A N 1
ATOM 543 C CA . GLU A 1 71 ? -9.614 -9.264 -17.749 1.00 60.53 71 GLU A CA 1
ATOM 544 C C . GLU A 1 71 ? -9.079 -8.470 -16.549 1.00 60.53 71 GLU A C 1
ATOM 546 O O . GLU A 1 71 ? -8.148 -7.673 -16.669 1.00 60.53 71 GLU A O 1
ATOM 551 N N . GLU A 1 72 ? -9.590 -8.745 -15.342 1.00 66.62 72 GLU A N 1
ATOM 552 C CA . GLU A 1 72 ? -9.120 -8.134 -14.082 1.00 66.62 72 GLU A CA 1
ATOM 553 C C . GLU A 1 72 ? -7.697 -8.588 -13.663 1.00 66.62 72 GLU A C 1
ATOM 555 O O . GLU A 1 72 ? -7.301 -8.537 -12.493 1.00 66.62 72 GLU A O 1
ATOM 560 N N . MET A 1 73 ? -6.894 -9.051 -14.620 1.00 66.94 73 MET A N 1
ATOM 561 C CA . MET A 1 73 ? -5.560 -9.584 -14.420 1.00 66.94 73 MET A CA 1
ATOM 562 C C . MET A 1 73 ? -4.511 -8.687 -15.074 1.00 66.94 73 MET A C 1
ATOM 564 O O . MET A 1 73 ? -4.470 -8.507 -16.284 1.00 66.94 73 MET A O 1
ATOM 568 N N . ALA A 1 74 ? -3.623 -8.142 -14.244 1.00 76.62 74 ALA A N 1
ATOM 569 C CA . ALA A 1 74 ? -2.385 -7.519 -14.702 1.00 76.62 74 ALA A CA 1
ATOM 570 C C . ALA A 1 74 ? -1.389 -8.586 -15.188 1.00 76.62 74 ALA A C 1
ATOM 572 O O . ALA A 1 74 ? -1.369 -9.700 -14.653 1.00 76.62 74 ALA A O 1
ATOM 573 N N . ALA A 1 75 ? -0.515 -8.226 -16.132 1.00 78.69 75 ALA A N 1
ATOM 574 C CA . ALA A 1 75 ? 0.465 -9.147 -16.708 1.00 78.69 75 ALA A CA 1
ATOM 575 C C . ALA A 1 75 ? 1.556 -9.560 -15.705 1.00 78.69 75 ALA A C 1
ATOM 577 O O . ALA A 1 75 ? 2.027 -10.699 -15.719 1.00 78.69 75 ALA A O 1
ATOM 578 N N . VAL A 1 76 ? 1.931 -8.653 -14.799 1.00 79.44 76 VAL A N 1
ATOM 579 C CA . VAL A 1 76 ? 2.860 -8.934 -13.695 1.00 79.44 76 VAL A CA 1
ATOM 580 C C . VAL A 1 76 ? 2.066 -9.269 -12.439 1.00 79.44 76 VAL A C 1
ATOM 582 O O . VAL A 1 76 ? 1.136 -8.556 -12.050 1.00 79.44 76 VAL A O 1
ATOM 585 N N . ARG A 1 77 ? 2.422 -10.367 -11.766 1.00 76.00 77 ARG A N 1
ATOM 586 C CA . ARG A 1 77 ? 1.734 -10.757 -10.530 1.00 76.00 77 ARG A CA 1
ATOM 587 C C . ARG A 1 77 ? 2.017 -9.765 -9.394 1.00 76.00 77 ARG A C 1
ATOM 589 O O . ARG A 1 77 ? 3.076 -9.137 -9.368 1.00 76.00 77 ARG A O 1
ATOM 596 N N . PRO A 1 78 ? 1.143 -9.680 -8.375 1.00 74.75 78 PRO A N 1
ATOM 597 C CA . PRO A 1 78 ? 1.472 -8.981 -7.140 1.00 74.75 78 PRO A CA 1
ATOM 598 C C . PRO A 1 78 ? 2.820 -9.452 -6.582 1.00 74.75 78 PRO A C 1
ATOM 600 O O . PRO A 1 78 ? 3.045 -10.658 -6.450 1.00 74.75 78 PRO A O 1
ATOM 603 N N . ARG A 1 79 ? 3.684 -8.495 -6.216 1.00 74.25 79 ARG A N 1
ATOM 604 C CA . ARG A 1 79 ? 5.068 -8.719 -5.748 1.00 74.25 79 ARG A CA 1
ATOM 605 C C . ARG A 1 79 ? 6.046 -9.236 -6.815 1.00 74.25 79 ARG A C 1
ATOM 607 O O . ARG A 1 79 ? 7.142 -9.658 -6.451 1.00 74.25 79 ARG A O 1
ATOM 614 N N . GLY A 1 80 ? 5.661 -9.230 -8.089 1.00 79.56 80 GLY A N 1
ATOM 615 C CA . GLY A 1 80 ? 6.609 -9.334 -9.195 1.00 79.56 80 GLY A CA 1
ATOM 616 C C . GLY A 1 80 ? 7.453 -8.063 -9.328 1.00 79.56 80 GLY A C 1
ATOM 617 O O . GLY A 1 80 ? 7.166 -7.049 -8.689 1.00 79.56 80 GLY A O 1
ATOM 618 N N . ALA A 1 81 ? 8.498 -8.126 -10.146 1.00 84.50 81 ALA A N 1
ATOM 619 C CA . ALA A 1 81 ? 9.413 -7.015 -10.385 1.00 84.50 81 ALA A CA 1
ATOM 620 C C . ALA A 1 81 ? 9.298 -6.491 -11.823 1.00 84.50 81 ALA A C 1
ATOM 622 O O . ALA A 1 81 ? 9.020 -7.243 -12.756 1.00 84.50 81 ALA A O 1
ATOM 623 N N . ILE A 1 82 ? 9.534 -5.193 -11.999 1.00 86.44 82 ILE A N 1
ATOM 624 C CA . ILE A 1 82 ? 9.600 -4.545 -13.309 1.00 86.44 82 ILE A CA 1
ATOM 625 C C . ILE A 1 82 ? 10.963 -3.870 -13.406 1.00 86.44 82 ILE A C 1
ATOM 627 O O . ILE A 1 82 ? 11.309 -3.041 -12.565 1.00 86.44 82 ILE A O 1
ATOM 631 N N . LEU A 1 83 ? 11.744 -4.244 -14.413 1.00 85.50 83 LEU A N 1
ATOM 632 C CA . LEU A 1 83 ? 13.040 -3.655 -14.715 1.00 85.50 83 LEU A CA 1
ATOM 633 C C . LEU A 1 83 ? 12.857 -2.634 -15.831 1.00 85.50 83 LEU A C 1
ATOM 635 O O . LEU A 1 83 ? 12.458 -2.987 -16.938 1.00 85.50 83 LEU A O 1
ATOM 639 N N . LEU A 1 84 ? 13.161 -1.373 -15.536 1.00 81.69 84 LEU A N 1
ATOM 640 C CA . LEU A 1 84 ? 13.171 -0.311 -16.533 1.00 81.69 84 LEU A CA 1
ATOM 641 C C . LEU A 1 84 ? 14.536 -0.284 -17.230 1.00 81.69 84 LEU A C 1
ATOM 643 O O . LEU A 1 84 ? 15.518 0.203 -16.670 1.00 81.69 84 LEU A O 1
ATOM 647 N N . ALA A 1 85 ? 14.584 -0.800 -18.452 1.00 79.12 85 ALA A N 1
ATOM 648 C CA . ALA A 1 85 ? 15.731 -0.754 -19.350 1.00 79.12 85 ALA A CA 1
ATOM 649 C C . ALA A 1 85 ? 15.542 0.388 -20.361 1.00 79.12 85 ALA A C 1
ATOM 651 O O . ALA A 1 85 ? 15.369 0.160 -21.554 1.00 79.12 85 ALA A O 1
ATOM 652 N N . SER A 1 86 ? 15.512 1.630 -19.870 1.00 70.56 86 SER A N 1
ATOM 653 C CA . SER A 1 86 ? 15.356 2.792 -20.747 1.00 70.56 86 SER A CA 1
ATOM 654 C C . SER A 1 86 ? 16.689 3.138 -21.409 1.00 70.56 86 SER A C 1
ATOM 656 O O . SER A 1 86 ? 17.638 3.532 -20.730 1.00 70.56 86 SER A O 1
ATOM 658 N N . GLU A 1 87 ? 16.757 2.982 -22.730 1.00 66.50 87 GLU A N 1
ATOM 659 C CA . GLU A 1 87 ? 17.907 3.400 -23.543 1.00 66.50 87 GLU A CA 1
ATOM 660 C C . GLU A 1 87 ? 17.747 4.823 -24.100 1.00 66.50 87 GLU A C 1
ATOM 662 O O . GLU A 1 87 ? 18.701 5.356 -24.657 1.00 66.50 87 GLU A O 1
ATOM 667 N N . ASP A 1 88 ? 16.577 5.451 -23.920 1.00 73.19 88 ASP A N 1
ATOM 668 C CA . ASP A 1 88 ? 16.265 6.783 -24.444 1.00 73.19 88 ASP A CA 1
ATOM 669 C C . ASP A 1 88 ? 16.730 7.901 -23.483 1.00 73.19 88 ASP A C 1
ATOM 671 O O . ASP A 1 88 ? 16.106 8.145 -22.438 1.00 73.19 88 ASP A O 1
ATOM 675 N N . PRO A 1 89 ? 17.809 8.635 -23.821 1.00 69.56 89 PRO A N 1
ATOM 676 C CA . PRO A 1 89 ? 18.322 9.711 -22.984 1.00 69.56 89 PRO A CA 1
ATOM 677 C C . PRO A 1 89 ? 17.347 10.889 -22.862 1.00 69.56 89 PRO A C 1
ATOM 679 O O . PRO A 1 89 ? 17.385 11.587 -21.846 1.00 69.56 89 PRO A O 1
ATOM 682 N N . GLU A 1 90 ? 16.478 11.122 -23.851 1.00 72.75 90 GLU A N 1
ATOM 683 C CA . GLU A 1 90 ? 15.486 12.201 -23.815 1.00 72.75 90 GLU A CA 1
ATOM 684 C C . GLU A 1 90 ? 14.332 11.856 -22.873 1.00 72.75 90 GLU A C 1
ATOM 686 O O . GLU A 1 90 ? 13.968 12.677 -22.025 1.00 72.75 90 GLU A O 1
ATOM 691 N N . ALA A 1 91 ? 13.804 10.628 -22.936 1.00 67.75 91 ALA A N 1
ATOM 692 C CA . ALA A 1 91 ? 12.786 10.149 -21.995 1.00 67.75 91 ALA A CA 1
ATOM 693 C C . ALA A 1 91 ? 13.281 10.194 -20.544 1.00 67.75 91 ALA A C 1
ATOM 695 O O . ALA A 1 91 ? 12.547 10.617 -19.641 1.00 67.75 91 ALA A O 1
ATOM 696 N N . ILE A 1 92 ? 14.549 9.831 -20.320 1.00 71.88 92 ILE A N 1
ATOM 697 C CA . ILE A 1 92 ? 15.195 10.002 -19.021 1.00 71.88 92 ILE A CA 1
ATOM 698 C C . ILE A 1 92 ? 15.223 11.490 -18.674 1.00 71.88 92 ILE A C 1
ATOM 700 O O . ILE A 1 92 ? 14.721 11.861 -17.622 1.00 71.88 92 ILE A O 1
ATOM 704 N N . GLN A 1 93 ? 15.740 12.373 -19.531 1.00 73.50 93 GLN A N 1
ATOM 705 C CA . GLN A 1 93 ? 15.879 13.797 -19.205 1.00 73.50 93 GLN A CA 1
ATOM 706 C C . GLN A 1 93 ? 14.556 14.529 -18.946 1.00 73.50 93 GLN A C 1
ATOM 708 O O . GLN A 1 93 ? 14.522 15.428 -18.102 1.00 73.50 93 GLN A O 1
ATOM 713 N N . ASN A 1 94 ? 13.469 14.135 -19.599 1.00 79.44 94 ASN A N 1
ATOM 714 C CA . ASN A 1 94 ? 12.193 14.843 -19.522 1.00 79.44 94 ASN A CA 1
ATOM 715 C C . ASN A 1 94 ? 11.345 14.473 -18.292 1.00 79.44 94 ASN A C 1
ATOM 717 O O . ASN A 1 94 ? 10.431 15.217 -17.937 1.00 79.44 94 ASN A O 1
ATOM 721 N N . ASN A 1 95 ? 11.670 13.392 -17.571 1.00 78.38 95 ASN A N 1
ATOM 722 C CA . ASN A 1 95 ? 10.925 12.969 -16.383 1.00 78.38 95 ASN A CA 1
ATOM 723 C C . ASN A 1 95 ? 11.820 12.914 -15.131 1.00 78.38 95 ASN A C 1
ATOM 725 O O . ASN A 1 95 ? 12.693 12.062 -14.986 1.00 78.38 95 ASN A O 1
ATOM 729 N N . ALA A 1 96 ? 11.593 13.826 -14.176 1.00 82.31 96 ALA A N 1
ATOM 730 C CA . ALA A 1 96 ? 12.384 13.922 -12.944 1.00 82.31 96 ALA A CA 1
ATOM 731 C C . ALA A 1 96 ? 12.387 12.636 -12.098 1.00 82.31 96 ALA A C 1
ATOM 733 O O . ALA A 1 96 ? 13.419 12.308 -11.509 1.00 82.31 96 ALA A O 1
ATOM 734 N N . LEU A 1 97 ? 11.272 11.902 -12.068 1.00 79.75 97 LEU A N 1
ATOM 735 C CA . LEU A 1 97 ? 11.172 10.636 -11.350 1.00 79.75 97 LEU A CA 1
ATOM 736 C C . LEU A 1 97 ? 12.004 9.554 -12.048 1.00 79.75 97 LEU A C 1
ATOM 738 O O . LEU A 1 97 ? 12.814 8.911 -11.388 1.00 79.75 97 LEU A O 1
ATOM 742 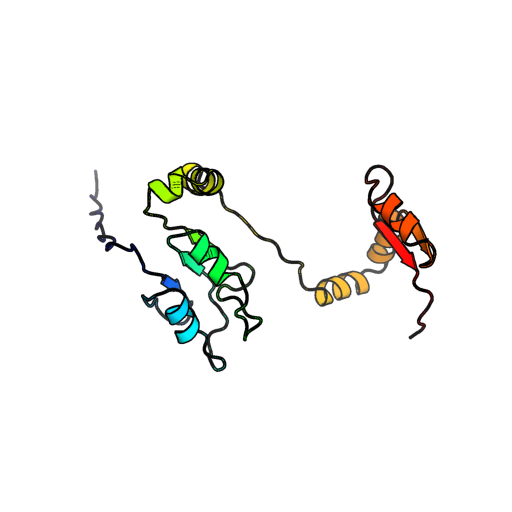N N . VAL A 1 98 ? 11.889 9.422 -13.375 1.00 79.38 98 VAL A N 1
ATOM 743 C CA . VAL A 1 98 ? 12.700 8.475 -14.170 1.00 79.38 98 VAL A CA 1
ATOM 744 C C . VAL A 1 98 ? 14.186 8.760 -14.008 1.00 79.38 98 VAL A C 1
ATOM 746 O O . VAL A 1 98 ? 14.948 7.842 -13.713 1.00 79.38 98 VAL A O 1
ATOM 749 N N . ARG A 1 99 ? 14.605 10.032 -14.105 1.00 82.94 99 ARG A N 1
ATOM 750 C CA . ARG A 1 99 ? 16.006 10.418 -13.853 1.00 82.94 99 ARG A CA 1
ATOM 751 C C . ARG A 1 99 ? 16.498 9.914 -12.515 1.00 82.94 99 ARG A C 1
ATOM 753 O O . ARG A 1 99 ? 17.611 9.409 -12.441 1.00 82.94 99 ARG A O 1
ATOM 760 N N . ARG A 1 100 ? 15.702 10.096 -11.460 1.00 81.75 100 ARG A N 1
ATOM 761 C CA . ARG A 1 100 ? 16.091 9.696 -10.109 1.00 81.75 100 ARG A CA 1
ATOM 762 C C . ARG A 1 100 ? 16.121 8.170 -9.978 1.00 81.75 100 ARG A C 1
ATOM 764 O O . ARG A 1 100 ? 17.086 7.650 -9.434 1.00 81.75 100 ARG A O 1
ATOM 771 N N . ILE A 1 101 ? 15.130 7.462 -10.523 1.00 81.56 101 ILE A N 1
ATOM 772 C CA . ILE A 1 101 ? 15.095 5.990 -10.552 1.00 81.56 101 ILE A CA 1
ATOM 773 C C . ILE A 1 101 ? 16.355 5.436 -11.219 1.00 81.56 101 ILE A C 1
ATOM 775 O O . ILE A 1 101 ? 17.049 4.622 -10.619 1.00 81.56 101 ILE A O 1
ATOM 779 N N . VAL A 1 102 ? 16.689 5.926 -12.415 1.00 80.25 102 VAL A N 1
ATOM 780 C CA . VAL A 1 102 ? 17.820 5.422 -13.207 1.00 80.25 102 VAL A CA 1
ATOM 781 C C . VAL A 1 102 ? 19.164 5.850 -12.614 1.00 80.25 102 VAL A C 1
ATOM 783 O O . VAL A 1 102 ? 20.030 5.009 -12.385 1.00 80.25 102 VAL A O 1
ATOM 786 N N . ARG A 1 103 ? 19.360 7.148 -12.340 1.00 81.25 103 ARG A N 1
ATOM 787 C CA . ARG A 1 103 ? 20.650 7.677 -11.859 1.00 81.25 103 ARG A CA 1
ATOM 788 C C . ARG A 1 103 ? 20.994 7.160 -10.469 1.00 81.25 103 ARG A C 1
ATOM 790 O O . ARG A 1 103 ? 22.147 6.836 -10.206 1.00 81.25 103 ARG A O 1
ATOM 797 N N . ASP A 1 104 ? 20.010 7.149 -9.578 1.00 83.62 104 ASP A N 1
ATOM 798 C CA . ASP A 1 104 ? 20.223 6.862 -8.161 1.00 83.62 104 ASP A CA 1
ATOM 799 C C . ASP A 1 104 ? 19.858 5.413 -7.801 1.00 83.62 104 ASP A C 1
ATOM 801 O O . ASP A 1 104 ? 19.890 5.061 -6.626 1.00 83.62 104 ASP A O 1
ATOM 805 N N . GLN A 1 105 ? 19.538 4.585 -8.808 1.00 79.88 105 GLN A N 1
ATOM 806 C CA . GLN A 1 105 ? 19.164 3.172 -8.670 1.00 79.88 105 GLN A CA 1
ATOM 807 C C . GLN A 1 105 ? 18.052 2.969 -7.630 1.00 79.88 105 GLN A C 1
ATOM 809 O O . GLN A 1 105 ? 18.119 2.080 -6.783 1.00 79.88 105 GLN A O 1
ATOM 814 N N . ILE A 1 106 ? 17.037 3.839 -7.660 1.00 82.38 106 ILE A N 1
ATOM 815 C CA . ILE A 1 106 ? 15.927 3.768 -6.707 1.00 82.38 106 ILE A CA 1
ATOM 816 C C . ILE A 1 106 ? 15.024 2.598 -7.071 1.00 82.38 106 ILE A C 1
ATOM 818 O O . ILE A 1 106 ? 14.441 2.558 -8.152 1.00 82.38 106 ILE A O 1
ATOM 822 N N . GLU A 1 107 ? 14.838 1.698 -6.113 1.00 82.38 107 GLU A N 1
ATOM 823 C CA . GLU A 1 107 ? 13.828 0.654 -6.184 1.00 82.38 107 GLU A CA 1
ATOM 824 C C . GLU A 1 107 ? 12.486 1.167 -5.658 1.00 82.38 107 GLU A C 1
ATOM 826 O O . GLU A 1 107 ? 12.388 1.681 -4.540 1.00 82.38 107 GLU A O 1
ATOM 831 N N . ILE A 1 108 ? 11.431 0.994 -6.453 1.00 78.88 108 ILE A N 1
ATOM 832 C CA . ILE A 1 108 ? 10.064 1.305 -6.037 1.00 78.88 108 ILE A CA 1
ATOM 833 C C . ILE A 1 108 ? 9.355 0.001 -5.705 1.00 78.88 108 ILE A C 1
ATOM 835 O O . ILE A 1 108 ? 9.124 -0.843 -6.568 1.00 78.88 108 ILE A O 1
ATOM 839 N N . HIS A 1 109 ? 8.967 -0.131 -4.442 1.00 76.38 109 HIS A N 1
ATOM 840 C CA . HIS A 1 109 ? 8.192 -1.263 -3.953 1.00 76.38 109 HIS A CA 1
ATOM 841 C C . HIS A 1 109 ? 6.742 -0.824 -3.781 1.00 76.38 109 HIS A C 1
ATOM 843 O O . HIS A 1 109 ? 6.448 0.057 -2.974 1.00 76.38 109 HIS A O 1
ATOM 849 N N . SER A 1 110 ? 5.826 -1.436 -4.531 1.00 69.25 110 SER A N 1
ATOM 850 C CA . SER A 1 110 ? 4.395 -1.275 -4.270 1.00 69.25 110 SER A CA 1
ATOM 851 C C . SER A 1 110 ? 3.929 -2.335 -3.275 1.00 69.25 110 SER A C 1
ATOM 853 O O . SER A 1 110 ? 4.300 -3.509 -3.363 1.00 69.25 110 SER A O 1
ATOM 855 N N . SER A 1 111 ? 3.105 -1.931 -2.312 1.00 64.06 111 SER A N 1
ATOM 856 C CA . SER A 1 111 ? 2.402 -2.856 -1.431 1.00 64.06 111 SER A CA 1
ATOM 857 C C . SER A 1 111 ? 0.927 -2.893 -1.819 1.00 64.06 111 SER A C 1
ATOM 859 O O . SER A 1 111 ? 0.305 -1.874 -2.113 1.00 64.06 111 SER A O 1
ATOM 861 N N . ARG A 1 112 ? 0.358 -4.099 -1.842 1.00 65.50 112 ARG A N 1
ATOM 862 C CA . ARG A 1 112 ? -1.092 -4.295 -1.796 1.00 65.50 112 ARG A CA 1
ATOM 863 C C . ARG A 1 112 ? -1.451 -4.810 -0.413 1.00 65.50 112 ARG A C 1
ATOM 865 O O . ARG A 1 112 ? -0.640 -5.491 0.219 1.00 65.50 112 ARG A O 1
ATOM 872 N N . CYS A 1 113 ? -2.661 -4.499 0.042 1.00 74.19 113 CYS A N 1
ATOM 873 C CA . CYS A 1 113 ? -3.211 -5.101 1.250 1.00 74.19 113 CYS A CA 1
ATOM 874 C C . CYS A 1 113 ? -3.084 -6.632 1.160 1.00 74.19 113 CYS A C 1
ATOM 876 O O . CYS A 1 113 ? -3.316 -7.224 0.104 1.00 74.19 113 CYS A O 1
ATOM 878 N N . GLY A 1 114 ? -2.635 -7.257 2.249 1.00 73.56 114 GLY A N 1
ATOM 879 C CA . GLY A 1 114 ? -2.477 -8.707 2.320 1.00 73.56 114 GLY A CA 1
ATOM 880 C C . GLY A 1 114 ? -3.818 -9.446 2.323 1.00 73.56 114 GLY A C 1
ATOM 881 O O . GLY A 1 114 ? -4.883 -8.846 2.202 1.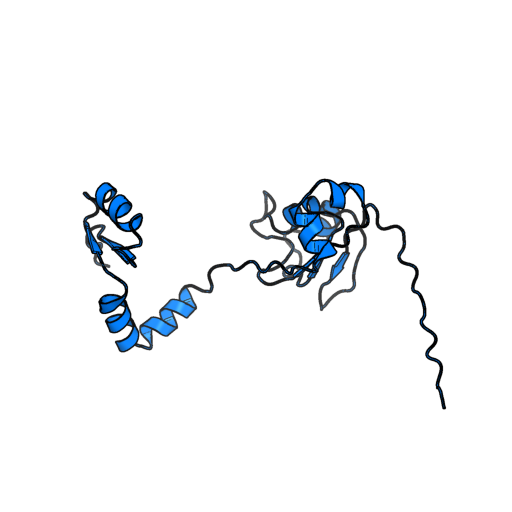00 73.56 114 GLY A O 1
ATOM 882 N N . SER A 1 115 ? -3.769 -10.769 2.497 1.00 79.56 115 SER A N 1
ATOM 883 C CA . SER A 1 115 ? -4.984 -11.581 2.635 1.00 79.56 115 SER A CA 1
ATOM 884 C C . SER A 1 115 ? -5.762 -11.175 3.887 1.00 79.56 115 SER A C 1
ATOM 886 O O . SER A 1 115 ? -5.268 -11.334 5.006 1.00 79.56 115 SER A O 1
ATOM 888 N N . PHE A 1 116 ? -6.985 -10.681 3.688 1.00 84.25 116 PHE A N 1
ATOM 889 C CA . PHE A 1 116 ? -7.890 -10.338 4.780 1.00 84.25 116 PHE A CA 1
ATOM 890 C C . PHE A 1 116 ? -8.288 -11.576 5.592 1.00 84.25 116 PHE A C 1
ATOM 892 O O . PHE A 1 116 ? -8.246 -11.529 6.815 1.00 84.25 116 PHE A O 1
ATOM 899 N N . THR A 1 117 ? -8.557 -12.708 4.933 1.00 86.50 117 THR A N 1
ATOM 900 C CA . THR A 1 117 ? -8.880 -13.984 5.596 1.00 86.50 117 THR A CA 1
ATOM 901 C C . THR A 1 117 ? -7.775 -14.416 6.550 1.00 86.50 117 THR A C 1
ATOM 903 O O . THR A 1 117 ? -8.036 -14.698 7.711 1.00 86.50 117 THR A O 1
ATOM 906 N N . ARG A 1 118 ? -6.515 -14.370 6.103 1.00 84.12 118 ARG A N 1
ATOM 907 C CA . ARG A 1 118 ? -5.380 -14.725 6.963 1.00 84.12 118 ARG A CA 1
ATOM 908 C C . ARG A 1 118 ? -5.215 -13.750 8.130 1.00 84.12 118 ARG A C 1
ATOM 910 O O . ARG A 1 118 ? -4.811 -14.152 9.216 1.00 84.12 118 ARG A O 1
ATOM 917 N N . ALA A 1 119 ? -5.491 -12.465 7.908 1.00 88.94 119 ALA A N 1
ATOM 918 C CA . ALA A 1 119 ? -5.479 -11.480 8.983 1.00 88.94 119 ALA A CA 1
ATOM 919 C C . ALA A 1 119 ? -6.574 -11.775 10.024 1.00 88.94 119 ALA A C 1
ATOM 921 O O . ALA A 1 119 ? -6.293 -11.703 11.217 1.00 88.94 119 ALA A O 1
ATOM 922 N N . LEU A 1 120 ? -7.778 -12.159 9.586 1.00 90.44 120 LEU A N 1
ATOM 923 C CA . LEU A 1 120 ? -8.869 -12.576 10.470 1.00 90.44 120 LEU A CA 1
ATOM 924 C C . LEU A 1 120 ? -8.522 -13.837 11.264 1.00 90.44 120 LEU A C 1
ATOM 926 O O . LEU A 1 120 ? -8.670 -13.817 12.478 1.00 90.44 120 LEU A O 1
ATOM 930 N N . GLU A 1 121 ? -7.976 -14.877 10.629 1.00 92.31 121 GLU A N 1
ATOM 931 C CA . GLU A 1 121 ? -7.553 -16.111 11.316 1.00 92.31 121 GLU A CA 1
ATOM 932 C C . GLU A 1 121 ? -6.569 -15.822 12.463 1.00 92.31 121 GLU A C 1
ATOM 934 O O . GLU A 1 121 ? -6.686 -16.373 13.557 1.00 92.31 121 GLU A O 1
ATOM 939 N N . ILE A 1 122 ? -5.604 -14.922 12.234 1.00 90.56 122 ILE A N 1
ATOM 940 C CA . ILE A 1 122 ? -4.637 -14.503 13.259 1.00 90.56 122 ILE A CA 1
ATOM 941 C C . ILE A 1 122 ? -5.335 -13.758 14.405 1.00 90.56 122 ILE A C 1
ATOM 943 O O . ILE A 1 122 ? -4.987 -13.963 15.569 1.00 90.56 122 ILE A O 1
ATOM 947 N N . LEU A 1 123 ? -6.300 -12.891 14.087 1.00 90.81 123 LEU A N 1
ATOM 948 C CA . LEU A 1 123 ? -7.067 -12.153 15.089 1.00 90.81 123 LEU A CA 1
ATOM 949 C C . LEU A 1 123 ? -7.938 -13.096 15.921 1.00 90.81 123 LEU A C 1
ATOM 951 O O . LEU A 1 123 ? -7.898 -13.031 17.147 1.00 90.81 123 LEU A O 1
ATOM 955 N N . GLU A 1 124 ? -8.678 -14.002 15.285 1.00 92.75 124 GLU A N 1
ATOM 956 C CA . GLU A 1 124 ? -9.537 -14.997 15.939 1.00 92.75 124 GLU A CA 1
ATOM 957 C C . GLU A 1 124 ? -8.745 -15.930 16.859 1.00 92.75 124 GLU A C 1
ATOM 959 O O . GLU A 1 124 ? -9.177 -16.209 17.977 1.00 92.75 124 GLU A O 1
ATOM 964 N N . ALA A 1 125 ? -7.544 -16.333 16.438 1.00 95.19 125 ALA A N 1
ATOM 965 C CA . ALA A 1 125 ? -6.649 -17.160 17.240 1.00 95.19 125 ALA A CA 1
ATOM 966 C C . ALA A 1 125 ? -6.056 -16.437 18.468 1.00 95.19 125 ALA A C 1
ATOM 968 O O . ALA A 1 125 ? -5.461 -17.093 19.326 1.00 95.19 125 ALA A O 1
ATOM 969 N N . SER A 1 126 ? -6.201 -15.110 18.580 1.00 94.50 126 SER A N 1
ATOM 970 C CA . SER A 1 126 ? -5.652 -14.316 19.685 1.00 94.50 126 SER A CA 1
ATOM 971 C C . SER A 1 126 ? -6.688 -13.352 20.286 1.00 94.50 126 SER A C 1
ATOM 973 O O . SER A 1 126 ? -6.701 -12.157 19.972 1.00 94.50 126 SER A O 1
ATOM 975 N N . PRO A 1 127 ? -7.540 -13.828 21.216 1.00 93.69 127 PRO A N 1
ATOM 976 C CA . PRO A 1 127 ? -8.538 -12.991 21.888 1.00 93.69 127 PRO A CA 1
ATOM 977 C C . PRO A 1 127 ? -7.935 -11.791 22.629 1.00 93.69 127 PRO A C 1
ATOM 979 O O . PRO A 1 127 ? -8.538 -10.720 22.664 1.00 93.69 127 PRO A O 1
ATOM 982 N N . GLN A 1 128 ? -6.726 -11.944 23.181 1.00 94.12 128 GLN A N 1
ATOM 983 C CA . GLN A 1 128 ? -6.025 -10.843 23.844 1.00 94.12 128 GLN A CA 1
ATOM 984 C C . GLN A 1 128 ? -5.673 -9.731 22.851 1.00 94.12 128 GLN A C 1
ATOM 986 O O . GLN A 1 128 ? -5.925 -8.566 23.135 1.00 94.12 128 GLN A O 1
ATOM 991 N N . LEU A 1 129 ? -5.176 -10.082 21.659 1.00 91.06 129 LEU A N 1
ATOM 992 C CA . LEU A 1 129 ? -4.879 -9.097 20.619 1.00 91.06 129 LEU A CA 1
ATOM 993 C C . LEU A 1 129 ? -6.143 -8.346 20.181 1.00 91.06 129 LEU A C 1
ATOM 995 O O . LEU A 1 129 ? -6.090 -7.139 19.971 1.00 91.06 129 LEU A O 1
ATOM 999 N N . GLN A 1 130 ? -7.289 -9.027 20.080 1.00 90.75 130 GLN A N 1
ATOM 1000 C CA . GLN A 1 130 ? -8.563 -8.367 19.775 1.00 90.75 130 GLN A CA 1
ATOM 1001 C C . GLN A 1 130 ? -8.965 -7.366 20.865 1.00 90.75 130 GLN A C 1
ATOM 1003 O O . GLN A 1 130 ? -9.373 -6.244 20.549 1.00 90.75 130 GLN A O 1
ATOM 1008 N N . ALA A 1 131 ? -8.843 -7.760 22.137 1.00 90.88 131 ALA A N 1
ATOM 1009 C CA . ALA A 1 131 ? -9.133 -6.891 23.273 1.00 90.88 131 ALA A CA 1
ATOM 1010 C C . ALA A 1 131 ? -8.214 -5.659 23.272 1.00 90.88 131 ALA A C 1
ATOM 1012 O O . ALA A 1 131 ? -8.707 -4.531 23.336 1.00 90.88 131 ALA A O 1
ATOM 1013 N N . ASP A 1 132 ? -6.910 -5.868 23.085 1.00 92.56 132 ASP A N 1
ATOM 1014 C CA . ASP A 1 132 ? -5.911 -4.801 23.023 1.00 92.56 132 ASP A CA 1
ATOM 1015 C C . ASP A 1 132 ? -6.177 -3.862 21.837 1.00 92.56 132 ASP A C 1
ATOM 1017 O O . ASP A 1 132 ? -6.181 -2.642 21.987 1.00 92.56 132 ASP A O 1
ATOM 1021 N N . MET A 1 133 ? -6.480 -4.397 20.652 1.00 88.88 133 MET A N 1
ATOM 1022 C CA . MET A 1 133 ? -6.804 -3.587 19.474 1.00 88.88 133 MET A CA 1
ATOM 1023 C C . MET A 1 133 ? -8.059 -2.742 19.685 1.00 88.88 133 MET A C 1
ATOM 1025 O O . MET A 1 133 ? -8.086 -1.572 19.297 1.00 88.88 133 MET A O 1
ATOM 1029 N N . LYS A 1 134 ? -9.095 -3.307 20.311 1.00 87.56 134 LYS A N 1
ATOM 1030 C CA . LYS A 1 134 ? -10.315 -2.566 20.643 1.00 87.56 134 LYS A CA 1
ATOM 1031 C C . LYS A 1 134 ? -10.036 -1.462 21.663 1.00 87.56 134 LYS A C 1
ATOM 1033 O O . LYS A 1 134 ? -10.571 -0.371 21.509 1.00 87.56 134 LYS A O 1
ATOM 1038 N N . GLN A 1 135 ? -9.207 -1.737 22.668 1.00 89.56 135 GLN A N 1
ATOM 1039 C CA . GLN A 1 135 ? -8.873 -0.787 23.727 1.00 89.56 135 GLN A CA 1
ATOM 1040 C C . GLN A 1 135 ? -7.953 0.343 23.247 1.00 89.56 135 GLN A C 1
ATOM 1042 O O . GLN A 1 135 ? -8.153 1.490 23.635 1.00 89.56 135 GLN A O 1
ATOM 1047 N N . PHE A 1 136 ? -6.939 0.029 22.437 1.00 91.94 136 PHE A N 1
ATOM 1048 C CA . PHE A 1 136 ? -5.858 0.967 22.126 1.00 91.94 136 PHE A CA 1
ATOM 1049 C C . PHE A 1 136 ? -5.935 1.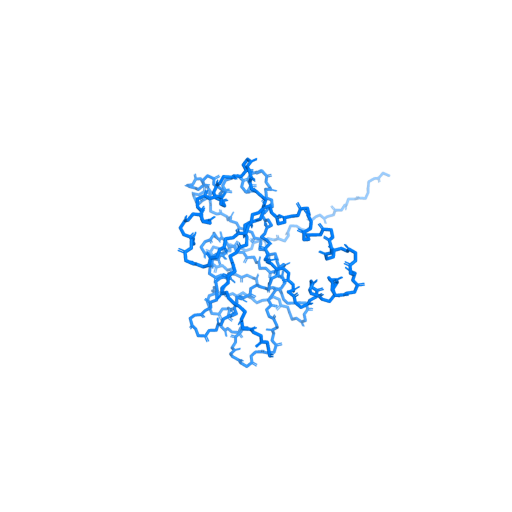585 20.730 1.00 91.94 136 PHE A C 1
ATOM 1051 O O . PHE A 1 136 ? -5.382 2.663 20.531 1.00 91.94 136 PHE A O 1
ATOM 1058 N N . MET A 1 137 ? -6.593 0.946 19.753 1.00 92.31 137 MET A N 1
ATOM 1059 C CA . MET A 1 137 ? -6.666 1.508 18.397 1.00 92.31 137 MET A CA 1
ATOM 1060 C C . MET A 1 137 ? -7.955 2.275 18.127 1.00 92.31 137 MET A C 1
ATOM 1062 O O . MET A 1 137 ? -7.920 3.269 17.407 1.00 92.31 137 MET A O 1
ATOM 1066 N N . VAL A 1 138 ? -9.096 1.818 18.653 1.00 93.56 138 VAL A N 1
ATOM 1067 C CA . VAL A 1 138 ? -10.380 2.504 18.453 1.00 93.56 138 VAL A CA 1
ATOM 1068 C C . VAL A 1 138 ? -10.469 3.665 19.433 1.00 93.56 138 VAL A C 1
ATOM 1070 O O . VAL A 1 138 ? -10.767 3.466 20.606 1.00 93.56 138 VAL A O 1
ATOM 1073 N N . THR A 1 139 ? -10.214 4.880 18.953 1.00 94.62 139 THR A N 1
ATOM 1074 C CA . THR A 1 139 ? -10.227 6.074 19.810 1.00 94.62 139 THR A CA 1
ATOM 1075 C C . THR A 1 139 ? -11.598 6.733 19.867 1.00 94.62 139 THR A C 1
ATOM 1077 O O . THR A 1 139 ? -11.948 7.304 20.893 1.00 94.62 139 THR A O 1
ATOM 1080 N N . HIS A 1 140 ? -12.393 6.631 18.798 1.00 95.00 140 HIS A N 1
ATOM 1081 C CA . HIS A 1 140 ? -13.718 7.246 18.725 1.00 95.00 140 HIS A CA 1
ATOM 1082 C C . HIS A 1 140 ? -14.731 6.327 18.053 1.00 95.00 140 HIS A C 1
ATOM 1084 O O . HIS A 1 140 ? -14.395 5.549 17.156 1.00 95.00 140 HIS A O 1
ATOM 1090 N N . GLN A 1 141 ? -15.989 6.461 18.467 1.00 95.00 141 GLN A N 1
ATOM 1091 C CA . GLN A 1 141 ? -17.121 5.779 17.857 1.00 95.00 141 GLN A CA 1
ATOM 1092 C C . GLN A 1 141 ? -18.252 6.774 17.637 1.00 95.00 141 GLN A C 1
ATOM 1094 O O . GLN A 1 141 ? -18.608 7.513 18.551 1.00 95.00 141 GLN A O 1
ATOM 1099 N N . TYR A 1 142 ? -18.820 6.766 16.437 1.00 95.56 142 TYR A N 1
ATOM 1100 C CA . TYR A 1 142 ? -19.966 7.591 16.070 1.00 95.56 142 TYR A CA 1
ATOM 1101 C C . TYR A 1 142 ? -21.078 6.701 15.527 1.00 95.56 142 TYR A C 1
ATOM 1103 O O . TYR A 1 142 ? -20.795 5.673 14.907 1.00 95.56 142 TYR A O 1
ATOM 1111 N N . PRO A 1 143 ? -22.348 7.059 15.723 1.00 95.38 143 PRO A N 1
ATOM 1112 C CA . PRO A 1 143 ? -23.423 6.404 15.004 1.00 95.38 143 PRO A CA 1
ATOM 1113 C C . PRO A 1 143 ? -23.467 6.898 13.546 1.00 95.38 143 PRO A C 1
ATOM 1115 O O . PRO A 1 143 ? -22.959 7.973 13.223 1.00 95.38 143 PRO A O 1
ATOM 1118 N N . LEU A 1 144 ? -24.083 6.122 12.650 1.00 95.25 144 LEU A N 1
ATOM 1119 C CA . LEU A 1 144 ? -24.134 6.442 11.216 1.00 95.25 144 LEU A CA 1
ATOM 1120 C C . LEU A 1 144 ? -24.733 7.820 10.907 1.00 95.25 144 LEU A C 1
ATOM 1122 O O . LEU A 1 144 ? -24.260 8.488 9.989 1.00 95.25 144 LEU A O 1
ATOM 1126 N N . GLN A 1 145 ? -25.725 8.278 11.678 1.00 96.12 145 GLN A N 1
ATOM 1127 C CA . GLN A 1 145 ? -26.299 9.617 11.499 1.00 96.12 145 GLN A CA 1
ATOM 1128 C C . GLN A 1 145 ? -25.270 10.752 11.649 1.00 96.12 145 GLN A C 1
ATOM 1130 O O . GLN A 1 145 ? -25.459 11.819 11.071 1.00 96.12 145 GLN A O 1
ATOM 1135 N N . ASP A 1 146 ? -24.161 10.503 12.350 1.00 96.69 146 ASP A N 1
ATOM 1136 C CA . ASP A 1 146 ? -23.098 11.475 12.605 1.00 96.69 146 ASP A CA 1
ATOM 1137 C C . ASP A 1 146 ? -21.863 11.247 11.718 1.00 96.69 146 ASP A C 1
ATOM 1139 O O . ASP A 1 146 ? -20.767 11.710 12.036 1.00 96.69 146 ASP A O 1
ATOM 1143 N N . ILE A 1 147 ? -22.011 10.566 10.575 1.00 96.25 147 ILE A N 1
ATOM 1144 C CA . ILE A 1 147 ? -20.890 10.242 9.676 1.00 96.25 147 ILE A CA 1
ATOM 1145 C C . ILE A 1 147 ? -20.066 11.473 9.257 1.00 96.25 147 ILE A C 1
ATOM 1147 O O . ILE A 1 147 ? -18.847 11.384 9.120 1.00 96.25 147 ILE A O 1
ATOM 1151 N N . GLY A 1 148 ? -20.698 12.643 9.118 1.00 97.25 148 GLY A N 1
ATOM 1152 C CA . GLY A 1 148 ? -19.991 13.895 8.835 1.00 97.25 148 GLY A CA 1
ATOM 1153 C C . GLY A 1 148 ? -19.014 14.290 9.949 1.00 97.25 148 GLY A C 1
ATOM 1154 O O . GLY A 1 148 ? -17.877 14.663 9.665 1.00 97.25 148 GLY A O 1
ATOM 1155 N N . GLN A 1 149 ? -19.423 14.142 11.213 1.00 96.88 149 GLN A N 1
ATOM 1156 C CA . GLN A 1 149 ? -18.558 14.378 12.374 1.00 96.88 149 GLN A CA 1
ATOM 1157 C C . GLN A 1 149 ? -17.475 13.299 12.479 1.00 96.88 149 GLN A C 1
ATOM 1159 O O . GLN A 1 149 ? -16.321 13.612 12.767 1.00 96.88 149 GLN A O 1
ATOM 1164 N N . ALA A 1 150 ? -17.814 12.043 12.169 1.00 96.75 150 ALA A N 1
ATOM 1165 C CA . ALA A 1 150 ? -16.852 10.945 12.150 1.00 96.75 150 ALA A CA 1
ATOM 1166 C C . ALA A 1 150 ? -15.706 11.201 11.155 1.00 96.75 150 ALA A C 1
ATOM 1168 O O . ALA A 1 150 ? -14.543 10.991 11.497 1.00 96.75 150 ALA A O 1
ATOM 1169 N N . PHE A 1 151 ? -16.010 11.713 9.955 1.00 97.50 151 PHE A N 1
ATOM 1170 C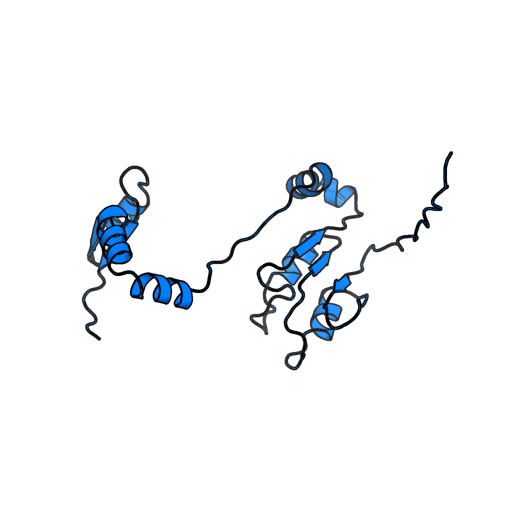 CA . PHE A 1 151 ? -14.986 12.102 8.981 1.00 97.50 151 PHE A CA 1
ATOM 1171 C C . PHE A 1 151 ? -14.130 13.278 9.457 1.00 97.50 151 PHE A C 1
ATOM 1173 O O . PHE A 1 151 ? -12.915 13.251 9.270 1.00 97.50 151 PHE A O 1
ATOM 1180 N N . GLN A 1 152 ? -14.732 14.290 10.090 1.00 97.50 152 GLN A N 1
ATOM 1181 C CA . GLN A 1 152 ? -13.980 15.417 10.654 1.00 97.50 152 GLN A CA 1
ATOM 1182 C C . GLN A 1 152 ? -13.006 14.953 11.745 1.00 97.50 152 GLN A C 1
ATOM 1184 O O . GLN A 1 152 ? -11.840 15.338 11.721 1.00 97.50 152 GLN A O 1
ATOM 1189 N N . MET A 1 153 ? -13.453 14.075 12.649 1.00 97.44 153 MET A N 1
ATOM 1190 C CA . MET A 1 153 ? -12.594 13.476 13.673 1.00 97.44 153 MET A CA 1
ATOM 1191 C C . MET A 1 153 ? -11.485 12.622 13.047 1.00 97.44 153 MET A C 1
ATOM 1193 O O . MET A 1 153 ? -10.324 12.769 13.412 1.00 97.44 153 MET A O 1
ATOM 1197 N N . ALA A 1 154 ? -11.812 11.782 12.058 1.00 96.31 154 ALA A N 1
ATOM 1198 C CA . ALA A 1 154 ? -10.836 10.927 11.378 1.00 96.31 154 ALA A CA 1
ATOM 1199 C C . ALA A 1 154 ? -9.753 11.719 10.626 1.00 96.31 154 ALA A C 1
ATOM 1201 O O . ALA A 1 154 ? -8.636 11.232 10.464 1.00 96.31 154 ALA A O 1
ATOM 1202 N N . ALA A 1 155 ? -10.060 12.939 10.175 1.00 96.25 155 ALA A N 1
ATOM 1203 C CA . ALA A 1 155 ? -9.079 13.836 9.570 1.00 96.25 155 ALA A CA 1
ATOM 1204 C C . ALA A 1 155 ? -8.108 14.450 10.600 1.00 96.25 155 ALA A C 1
ATOM 1206 O O . ALA A 1 155 ? -7.030 14.910 10.223 1.00 96.25 155 ALA A O 1
ATOM 1207 N N . ASN A 1 156 ? -8.456 14.450 11.892 1.00 95.19 156 ASN A N 1
ATOM 1208 C CA . ASN A 1 156 ? -7.598 14.939 12.967 1.00 95.19 156 ASN A CA 1
ATOM 1209 C C . ASN A 1 156 ? -6.713 13.806 13.518 1.00 95.19 156 ASN A C 1
ATOM 1211 O O . ASN A 1 156 ? -7.048 13.143 14.502 1.00 95.19 156 ASN A O 1
ATOM 1215 N N . SER A 1 157 ? -5.550 13.599 12.896 1.00 90.50 157 SER A N 1
ATOM 1216 C CA . SER A 1 157 ? -4.590 12.557 13.294 1.00 90.50 157 SER A CA 1
ATOM 1217 C C . SER A 1 157 ? -3.885 12.820 14.630 1.00 90.50 157 SER A C 1
ATOM 1219 O O . SER A 1 157 ? -3.167 11.951 15.116 1.00 90.50 157 SER A O 1
ATOM 1221 N N . ALA A 1 158 ? -4.027 14.018 15.211 1.00 93.75 158 ALA A N 1
ATOM 1222 C CA . ALA A 1 158 ? -3.493 14.314 16.540 1.00 93.75 158 ALA A CA 1
ATOM 1223 C C . ALA A 1 158 ? -4.383 13.739 17.654 1.00 93.75 158 ALA A C 1
ATOM 1225 O O . ALA A 1 158 ? -3.891 13.424 18.735 1.00 93.75 158 ALA A O 1
ATOM 1226 N N . GLU A 1 159 ? -5.681 13.584 17.382 1.00 91.44 159 GLU A N 1
ATOM 1227 C CA . GLU A 1 159 ? -6.684 13.140 18.355 1.00 91.44 159 GLU A CA 1
ATOM 1228 C C . GLU A 1 159 ? -7.267 11.761 18.024 1.00 91.44 159 GLU A C 1
ATOM 1230 O O . GLU A 1 159 ? -7.860 11.111 18.887 1.00 91.44 159 GLU A O 1
ATOM 1235 N N . SER A 1 160 ? -7.085 11.263 16.796 1.00 94.12 160 SER A N 1
ATOM 1236 C CA . SER A 1 160 ? -7.650 9.985 16.371 1.00 94.12 160 SER A CA 1
ATOM 1237 C C . SER A 1 160 ? -6.624 9.016 15.778 1.00 94.12 160 SER A C 1
ATOM 1239 O O . SER A 1 160 ? -5.746 9.392 15.006 1.00 94.12 160 SER A O 1
ATOM 1241 N N . ILE A 1 161 ? -6.763 7.735 16.151 1.00 94.12 161 ILE A N 1
ATOM 1242 C CA . ILE A 1 161 ? -6.035 6.608 15.544 1.00 94.12 161 ILE A CA 1
ATOM 1243 C C . ILE A 1 161 ? -6.989 5.847 14.622 1.00 94.12 161 ILE A C 1
ATOM 1245 O O . ILE A 1 161 ? -6.712 5.656 13.441 1.00 94.12 161 ILE A O 1
ATOM 1249 N N . LYS A 1 162 ? -8.144 5.429 15.154 1.00 94.88 162 LYS A N 1
ATOM 1250 C CA . LYS A 1 162 ? -9.219 4.803 14.384 1.00 94.88 162 LYS A CA 1
ATOM 1251 C C . LYS A 1 162 ? -10.572 5.285 14.884 1.00 94.88 162 LYS A C 1
ATOM 1253 O O . LYS A 1 162 ? -10.901 5.132 16.061 1.00 94.88 162 LYS A O 1
ATOM 1258 N N . VAL A 1 163 ? -11.357 5.822 13.958 1.00 96.00 163 VAL A N 1
ATOM 1259 C CA . VAL A 1 163 ? -12.756 6.194 14.171 1.00 96.00 163 VAL A CA 1
ATOM 1260 C C . VAL A 1 163 ? -13.634 5.084 13.607 1.00 96.00 163 VAL A C 1
ATOM 1262 O O . VAL A 1 163 ? -13.453 4.668 12.462 1.00 96.00 163 VAL A O 1
ATOM 1265 N N . VAL A 1 164 ? -14.562 4.576 14.412 1.00 94.94 164 VAL A N 1
ATOM 1266 C CA . VAL A 1 164 ? -15.529 3.554 13.994 1.00 94.94 164 VAL A CA 1
ATOM 1267 C C . VAL A 1 164 ? -16.900 4.199 13.833 1.00 94.94 164 VAL A C 1
ATOM 1269 O O . VAL A 1 164 ? -17.322 4.991 14.673 1.00 94.94 164 VAL A O 1
ATOM 1272 N N . VAL A 1 165 ? -17.596 3.852 12.752 1.00 95.81 165 VAL A N 1
ATOM 1273 C CA . VAL A 1 165 ? -18.985 4.256 12.530 1.00 95.81 165 VAL A CA 1
ATOM 1274 C C . VAL A 1 165 ? -19.878 3.041 12.724 1.00 95.81 165 VAL A C 1
ATOM 1276 O O . VAL A 1 165 ? -19.758 2.055 12.000 1.00 95.81 165 VAL A O 1
ATOM 1279 N N . ASN A 1 166 ? -20.773 3.119 13.700 1.00 92.00 166 ASN A N 1
ATOM 1280 C CA . ASN A 1 166 ? -21.739 2.072 13.992 1.00 92.00 166 ASN A CA 1
ATOM 1281 C C . ASN A 1 166 ? -22.950 2.253 13.071 1.00 92.00 166 ASN A C 1
ATOM 1283 O O . ASN A 1 166 ? -23.695 3.226 13.193 1.00 92.00 166 ASN A O 1
ATOM 1287 N N . THR A 1 167 ? -23.162 1.311 12.154 1.00 86.88 167 THR A N 1
ATOM 1288 C CA . THR A 1 167 ? -24.273 1.341 11.185 1.00 86.88 167 THR A CA 1
ATOM 1289 C C . THR A 1 167 ? -25.599 0.817 11.744 1.00 86.88 167 THR A C 1
ATOM 1291 O O . THR A 1 167 ? -26.561 0.676 10.996 1.00 86.88 167 THR A O 1
ATOM 1294 N N . GLY A 1 168 ? -25.659 0.562 13.056 1.00 73.50 168 GLY A N 1
ATOM 1295 C CA . GLY A 1 168 ? -26.731 -0.189 13.706 1.00 73.50 168 GLY A CA 1
ATOM 1296 C C . GLY A 1 168 ? -26.511 -1.694 13.555 1.00 73.50 168 GLY A C 1
ATOM 1297 O O . GLY A 1 168 ? -25.941 -2.146 12.559 1.00 73.50 168 GLY A O 1
ATOM 1298 N N . ASP A 1 169 ? -26.920 -2.465 14.560 1.00 53.56 169 ASP A N 1
ATOM 1299 C CA . ASP A 1 169 ? -26.787 -3.920 14.554 1.00 53.56 169 ASP A CA 1
ATOM 1300 C C . ASP A 1 169 ? -27.603 -4.518 13.393 1.00 53.56 169 ASP A C 1
ATOM 1302 O O . ASP A 1 169 ? -28.822 -4.658 13.482 1.00 53.56 169 ASP A O 1
ATOM 1306 N N . CYS A 1 170 ? -26.947 -4.932 12.308 1.00 41.38 170 CYS A N 1
ATOM 1307 C CA . CYS A 1 170 ? -27.388 -6.155 11.647 1.00 41.38 170 CYS A CA 1
ATOM 1308 C C . CYS A 1 170 ? -26.854 -7.295 12.507 1.00 41.38 170 CYS A C 1
ATOM 1310 O O . CYS A 1 170 ? -25.707 -7.716 12.361 1.00 41.38 170 CYS A O 1
ATOM 1312 N N . VAL A 1 171 ? -27.674 -7.722 13.467 1.00 42.69 171 VAL A N 1
ATOM 1313 C CA . VAL A 1 171 ? -27.494 -9.017 14.122 1.00 42.69 171 VAL A CA 1
ATOM 1314 C C . VAL A 1 171 ? -27.489 -10.073 13.003 1.00 42.69 171 VAL A C 1
ATOM 1316 O O . VAL A 1 171 ? -28.399 -10.025 12.171 1.00 42.69 171 VAL A O 1
ATOM 1319 N N . PRO A 1 172 ? -26.472 -10.950 12.913 1.00 45.84 172 PRO A N 1
ATOM 1320 C CA . PRO A 1 172 ? -26.512 -12.083 11.993 1.00 45.84 172 PRO A CA 1
ATOM 1321 C C . PRO A 1 172 ? -27.682 -13.028 12.295 1.00 45.84 172 PRO A C 1
ATOM 1323 O O . PRO A 1 172 ? -28.055 -13.160 13.485 1.00 45.84 172 PRO A O 1
#

Organism: NCBI:txid73025

Secondary structure (DSSP, 8-state):
----------PPP--TT-EEEE-SSS--EEE-HHHHHHHH--TT-----EEEEEESSHHHHHHHHSPBTTBS--SEEEEEEEEE----HHHHHH-HHHHHHHHHTPPPPP-----HHHHHHHHHT-HHHHHHHHHHTEEEEEEGGGHHHHHHHHH-TTT-SEEEEE------